Protein AF-A0A023B346-F1 (afdb_monomer)

InterPro domains:
  IPR016130 Protein-tyrosine phosphatase, active site [PS00383] (25-35)
  IPR026893 Tyrosine/serine-protein phosphatase IphP-type [PF13350] (1-129)
  IPR029021 Protein-tyrosine phosphatase-like [G3DSA:3.90.190.10] (1-129)
  IPR029021 Protein-tyrosine phosphatase-like [SSF52799] (12-128)

pLDDT: mean 86.03, std 15.05, range [54.94, 98.31]

Structure (mmCIF, N/CA/C/O backbone):
data_AF-A0A023B346-F1
#
_entry.id   AF-A0A023B346-F1
#
loop_
_atom_site.group_PDB
_atom_site.id
_atom_site.type_symbol
_atom_site.label_atom_id
_atom_site.label_alt_id
_atom_site.label_comp_id
_atom_site.label_asym_id
_atom_site.label_entity_id
_atom_site.label_seq_id
_atom_site.pdbx_PDB_ins_code
_atom_site.Cartn_x
_atom_site.Cartn_y
_atom_site.Cartn_z
_atom_site.occupancy
_atom_site.B_iso_or_equiv
_atom_site.auth_seq_id
_atom_site.auth_comp_id
_atom_site.auth_asym_id
_atom_site.auth_atom_id
_atom_site.pdbx_PDB_model_num
ATOM 1 N N . MET A 1 1 ? 0.738 -7.320 -11.603 1.00 82.69 1 MET A N 1
ATOM 2 C CA . MET A 1 1 ? 1.006 -7.609 -10.171 1.00 82.69 1 MET A CA 1
ATOM 3 C C . MET A 1 1 ? -0.234 -7.386 -9.326 1.00 82.69 1 MET A C 1
ATOM 5 O O . MET A 1 1 ? -0.697 -8.343 -8.728 1.00 82.69 1 MET A O 1
ATOM 9 N N . VAL A 1 2 ? -0.780 -6.168 -9.315 1.00 88.19 2 VAL A N 1
ATOM 10 C CA . VAL A 1 2 ? -2.030 -5.809 -8.623 1.00 88.19 2 VAL A CA 1
ATOM 11 C C . VAL A 1 2 ? -3.156 -6.819 -8.896 1.00 88.19 2 VAL A C 1
ATOM 13 O O . VAL A 1 2 ? -3.727 -7.357 -7.957 1.00 88.19 2 VAL A O 1
ATOM 16 N N . ASP A 1 3 ? -3.387 -7.189 -10.159 1.00 90.25 3 ASP A N 1
ATOM 17 C CA . ASP A 1 3 ? -4.484 -8.110 -10.511 1.00 90.25 3 ASP A CA 1
ATOM 18 C C . ASP A 1 3 ? -4.273 -9.546 -10.011 1.00 90.25 3 ASP A C 1
ATOM 20 O O . ASP A 1 3 ? -5.206 -10.194 -9.546 1.00 90.25 3 ASP A O 1
ATOM 24 N N . ASN A 1 4 ? -3.034 -10.038 -10.066 1.00 89.56 4 ASN A N 1
ATOM 25 C CA . ASN A 1 4 ? -2.722 -11.439 -9.764 1.00 89.56 4 ASN A CA 1
ATOM 26 C C . ASN A 1 4 ? -2.447 -11.685 -8.276 1.00 89.56 4 ASN A C 1
ATOM 28 O O . ASN A 1 4 ? -2.449 -12.829 -7.835 1.00 89.56 4 ASN A O 1
ATOM 32 N N . CYS A 1 5 ? -2.166 -10.631 -7.505 1.00 90.44 5 CYS A N 1
ATOM 33 C CA . CYS A 1 5 ? -1.763 -10.739 -6.103 1.00 90.44 5 CYS A CA 1
ATOM 34 C C . CYS A 1 5 ? -2.793 -10.156 -5.126 1.00 90.44 5 CYS A C 1
ATOM 36 O O . CYS A 1 5 ? -2.528 -10.149 -3.925 1.00 90.44 5 CYS A O 1
ATOM 38 N N . GLY A 1 6 ? -3.958 -9.691 -5.592 1.00 92.25 6 GLY A N 1
ATOM 39 C CA . GLY A 1 6 ? -4.982 -9.067 -4.744 1.00 92.25 6 GLY A CA 1
ATOM 40 C C . GLY A 1 6 ? -5.360 -9.898 -3.515 1.00 92.25 6 GLY A C 1
ATOM 41 O O . GLY A 1 6 ? -5.346 -9.395 -2.389 1.00 92.25 6 GLY A O 1
ATOM 42 N N . GLN A 1 7 ? -5.578 -11.204 -3.700 1.00 95.38 7 GLN A N 1
ATOM 43 C CA . GLN A 1 7 ? -5.875 -12.115 -2.593 1.00 95.38 7 GLN A CA 1
ATOM 44 C C . GLN A 1 7 ? -4.701 -12.238 -1.608 1.00 95.38 7 GLN A C 1
ATOM 46 O O . GLN A 1 7 ? -4.906 -12.245 -0.394 1.00 95.38 7 GLN A O 1
ATOM 51 N N . ASN A 1 8 ? -3.462 -12.293 -2.107 1.00 95.94 8 ASN A N 1
ATOM 52 C CA . ASN A 1 8 ? -2.269 -12.347 -1.261 1.00 95.94 8 ASN A CA 1
ATOM 53 C C . ASN A 1 8 ? -2.099 -11.066 -0.439 1.00 95.94 8 ASN A C 1
ATOM 55 O O . ASN A 1 8 ? -1.744 -11.150 0.734 1.00 95.94 8 ASN A O 1
ATOM 59 N N . PHE A 1 9 ? -2.389 -9.896 -1.015 1.00 96.69 9 PHE A N 1
ATOM 60 C CA . PHE A 1 9 ? -2.354 -8.633 -0.277 1.00 96.69 9 PHE A CA 1
ATOM 61 C C . PHE A 1 9 ? -3.410 -8.592 0.826 1.00 96.69 9 PHE A C 1
ATOM 63 O O . PHE A 1 9 ? -3.094 -8.201 1.945 1.00 96.69 9 PHE A O 1
ATOM 70 N N . SER A 1 10 ? -4.628 -9.067 0.558 1.00 97.38 10 SER A N 1
ATOM 71 C CA . SER A 1 10 ? -5.675 -9.189 1.581 1.00 97.38 10 SER A CA 1
ATOM 72 C C . SER A 1 10 ? -5.241 -10.073 2.754 1.00 97.38 10 SER A C 1
ATOM 74 O O . SER A 1 10 ? -5.411 -9.698 3.914 1.00 97.38 10 SER A O 1
ATOM 76 N N . ILE A 1 11 ? -4.619 -11.222 2.470 1.00 97.06 11 ILE A N 1
ATOM 77 C CA . ILE A 1 11 ? -4.079 -12.117 3.505 1.00 97.06 11 ILE A CA 1
ATOM 78 C C . ILE A 1 11 ? -2.967 -11.420 4.296 1.00 97.06 11 ILE A C 1
ATOM 80 O O . ILE A 1 11 ? -3.001 -11.425 5.526 1.00 97.06 11 ILE A O 1
ATOM 84 N N . ALA A 1 12 ? -2.013 -10.784 3.614 1.00 96.69 12 ALA A N 1
ATOM 85 C CA . ALA A 1 12 ? -0.918 -10.072 4.264 1.00 96.69 12 ALA A CA 1
ATOM 86 C C . ALA A 1 12 ? -1.431 -8.948 5.180 1.00 96.69 12 ALA A C 1
ATOM 88 O O . ALA A 1 12 ? -1.007 -8.854 6.329 1.00 96.69 12 ALA A O 1
ATOM 89 N N . LEU A 1 13 ? -2.399 -8.149 4.723 1.00 97.62 13 LEU A N 1
ATOM 90 C CA . LEU A 1 13 ? -3.016 -7.092 5.527 1.00 97.62 13 LEU A CA 1
ATOM 91 C C . LEU A 1 13 ? -3.762 -7.648 6.748 1.00 97.62 13 LEU A C 1
ATOM 93 O O . LEU A 1 13 ? -3.712 -7.041 7.815 1.00 97.62 13 LEU A O 1
ATOM 97 N N . LYS A 1 14 ? -4.415 -8.812 6.636 1.00 97.38 14 LYS A N 1
ATOM 98 C CA . LYS A 1 14 ? -5.043 -9.488 7.788 1.00 97.38 14 LYS A CA 1
ATOM 99 C C . LYS A 1 14 ? -4.005 -9.961 8.803 1.00 97.38 14 LYS A C 1
ATOM 101 O O . LYS A 1 14 ? -4.222 -9.803 10.000 1.00 97.38 14 LYS A O 1
ATOM 106 N N . ILE A 1 15 ? -2.865 -10.480 8.348 1.00 96.50 15 ILE A N 1
ATOM 107 C CA . ILE A 1 15 ? -1.745 -10.841 9.232 1.00 96.50 15 ILE A CA 1
ATOM 108 C C . ILE A 1 15 ? -1.210 -9.59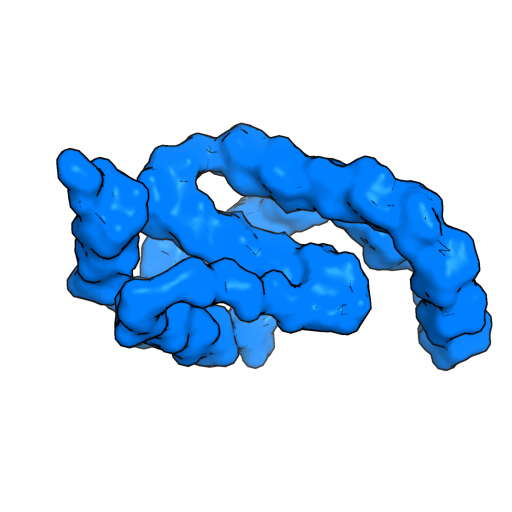4 9.948 1.00 96.50 15 ILE A C 1
ATOM 110 O O . ILE A 1 15 ? -1.052 -9.613 11.167 1.00 96.50 15 ILE A O 1
ATOM 114 N N . VAL A 1 16 ? -1.001 -8.493 9.214 1.00 95.75 16 VAL A N 1
ATOM 115 C CA . VAL A 1 16 ? -0.593 -7.200 9.791 1.00 95.75 16 VAL A CA 1
ATOM 116 C C . VAL A 1 16 ? -1.616 -6.709 10.811 1.00 95.75 16 VAL A C 1
ATOM 118 O O . VAL A 1 16 ? -1.234 -6.240 11.877 1.00 95.75 16 VAL A O 1
ATOM 121 N N . ALA A 1 17 ? -2.913 -6.838 10.532 1.00 94.56 17 ALA A N 1
ATOM 122 C CA . ALA A 1 17 ? -3.966 -6.448 11.460 1.00 94.56 17 ALA A CA 1
ATOM 123 C C . ALA A 1 17 ? -3.902 -7.269 12.758 1.00 94.56 17 ALA A C 1
ATOM 125 O O . ALA A 1 17 ? -3.863 -6.694 13.843 1.00 94.56 17 ALA A O 1
ATOM 126 N N . LEU A 1 18 ? -3.813 -8.595 12.656 1.00 95.69 18 LEU A N 1
ATOM 127 C CA . LEU A 1 18 ? -3.912 -9.509 13.798 1.00 95.69 18 LEU A CA 1
ATOM 128 C C . LEU A 1 18 ? -2.620 -9.661 14.618 1.00 95.69 18 LEU A C 1
ATOM 130 O O . LEU A 1 18 ? -2.659 -10.236 15.707 1.00 95.69 18 LEU A O 1
ATOM 134 N N . SER A 1 19 ? -1.478 -9.166 14.131 1.00 94.75 19 SER A N 1
ATOM 135 C CA . SER A 1 19 ? -0.215 -9.238 14.874 1.00 94.75 19 SER A CA 1
ATOM 136 C C . SER A 1 19 ? -0.284 -8.458 16.197 1.00 94.75 19 SER A C 1
ATOM 138 O O . SER A 1 19 ? -0.857 -7.375 16.262 1.00 94.75 19 SER A O 1
ATOM 140 N N . GLN A 1 20 ? 0.340 -8.964 17.259 1.00 89.25 20 GLN A N 1
ATOM 141 C CA . GLN A 1 20 ? 0.368 -8.272 18.561 1.00 89.25 20 GLN A CA 1
ATOM 142 C C . GLN A 1 20 ? 1.552 -7.299 18.710 1.00 89.25 20 GLN A C 1
ATOM 144 O O . GLN A 1 20 ? 1.603 -6.531 19.662 1.00 89.25 20 GLN A O 1
ATOM 149 N N . GLY A 1 21 ? 2.504 -7.313 17.772 1.00 89.00 21 GLY A N 1
ATOM 150 C CA . GLY A 1 21 ? 3.716 -6.495 17.822 1.00 89.00 21 GLY A CA 1
ATOM 151 C C . GLY A 1 21 ? 4.096 -5.889 16.468 1.00 89.00 21 GLY A C 1
ATOM 152 O O . GLY A 1 21 ? 3.334 -6.016 15.498 1.00 89.00 21 GLY A O 1
ATOM 153 N N . PRO A 1 22 ? 5.275 -5.240 16.396 1.00 89.75 22 PRO A N 1
ATOM 154 C CA . PRO A 1 22 ? 5.804 -4.669 15.162 1.00 89.75 22 PRO A CA 1
ATOM 155 C C . PRO A 1 22 ? 5.880 -5.714 14.046 1.00 89.75 22 PRO A C 1
ATOM 157 O O . PRO A 1 22 ? 6.181 -6.881 14.295 1.00 89.75 22 PRO A O 1
ATOM 160 N N . VAL A 1 23 ? 5.615 -5.289 12.809 1.00 93.69 23 VAL A N 1
ATOM 161 C CA . VAL A 1 23 ? 5.625 -6.172 11.637 1.00 93.69 23 VAL A CA 1
ATOM 162 C C . VAL A 1 23 ? 6.632 -5.660 10.624 1.00 93.69 23 VAL A C 1
ATOM 164 O O . VAL A 1 23 ? 6.572 -4.503 10.218 1.00 93.69 23 VAL A O 1
ATOM 167 N N . LEU A 1 24 ? 7.515 -6.553 10.186 1.00 92.31 24 LEU A N 1
ATOM 168 C CA . LEU A 1 24 ? 8.378 -6.355 9.030 1.00 92.31 24 LEU A CA 1
ATOM 169 C C . LEU A 1 24 ? 7.850 -7.219 7.883 1.00 92.31 24 LEU A C 1
ATOM 171 O O . LEU A 1 24 ? 7.637 -8.418 8.056 1.00 92.31 24 LEU A O 1
ATOM 175 N N . PHE A 1 25 ? 7.671 -6.628 6.705 1.00 92.25 25 PHE A N 1
ATOM 176 C CA . PHE A 1 25 ? 7.370 -7.358 5.478 1.00 92.25 25 PHE A CA 1
ATOM 177 C C . PHE A 1 25 ? 8.367 -6.970 4.393 1.00 92.25 25 PHE A C 1
ATOM 179 O O . PHE A 1 25 ? 8.719 -5.805 4.228 1.00 92.25 25 PHE A O 1
ATOM 186 N N . HIS A 1 26 ? 8.820 -7.958 3.629 1.00 88.56 26 HIS A N 1
ATOM 187 C CA . HIS A 1 26 ? 9.763 -7.748 2.542 1.00 88.56 26 HIS A CA 1
ATOM 188 C C . HIS A 1 26 ? 9.427 -8.661 1.360 1.00 88.56 26 HIS A C 1
ATOM 190 O O . HIS A 1 26 ? 8.647 -9.608 1.462 1.00 88.56 26 HIS A O 1
ATOM 196 N N . CYS A 1 27 ? 10.021 -8.357 0.214 1.00 83.69 27 CYS A N 1
ATOM 197 C CA . CYS A 1 27 ? 10.094 -9.267 -0.920 1.00 83.69 27 CYS A CA 1
ATOM 198 C C . CYS A 1 27 ? 11.574 -9.515 -1.231 1.00 83.69 27 CYS A C 1
ATOM 200 O O . CYS A 1 27 ? 12.400 -9.461 -0.324 1.00 83.69 27 CYS A O 1
ATOM 202 N N . THR A 1 28 ? 11.934 -9.798 -2.479 1.00 75.12 28 THR A N 1
ATOM 203 C CA . THR A 1 28 ? 13.343 -9.995 -2.847 1.00 75.12 28 THR A CA 1
ATOM 204 C C . THR A 1 28 ? 14.116 -8.678 -2.821 1.00 75.12 28 THR A C 1
ATOM 206 O O . THR A 1 28 ? 15.181 -8.608 -2.227 1.00 75.12 28 THR A O 1
ATOM 209 N N . LEU A 1 29 ? 13.552 -7.627 -3.426 1.00 69.38 29 LEU A N 1
ATOM 210 C CA . LEU A 1 29 ? 14.188 -6.305 -3.532 1.00 69.38 29 LEU A CA 1
ATOM 211 C C . LEU A 1 29 ? 13.526 -5.241 -2.658 1.00 69.38 29 LEU A C 1
ATOM 213 O O . LEU A 1 29 ? 13.866 -4.073 -2.752 1.00 69.38 29 LEU A O 1
ATOM 217 N N . GLY A 1 30 ? 12.501 -5.609 -1.888 1.00 70.62 30 GLY A N 1
ATOM 218 C CA . GLY A 1 30 ? 11.720 -4.637 -1.117 1.00 70.62 30 GLY A CA 1
ATOM 219 C C . GLY A 1 30 ? 10.922 -3.629 -1.960 1.00 70.62 30 GLY A C 1
ATOM 220 O O . GLY A 1 30 ? 10.325 -2.731 -1.387 1.00 70.62 30 GLY A O 1
ATOM 221 N N . LYS A 1 31 ? 10.857 -3.789 -3.292 1.00 75.12 31 LYS A N 1
ATOM 222 C CA . LYS A 1 31 ? 10.243 -2.817 -4.209 1.00 75.12 31 LYS A CA 1
ATOM 223 C C . LYS A 1 31 ? 8.811 -3.149 -4.610 1.00 75.12 31 LYS A C 1
ATOM 225 O O . LYS A 1 31 ? 7.888 -2.476 -4.186 1.00 75.12 31 LYS A O 1
ATOM 230 N N . ASP A 1 32 ? 8.595 -4.182 -5.423 1.00 84.44 32 ASP A N 1
ATOM 231 C CA . ASP A 1 32 ? 7.310 -4.310 -6.125 1.00 84.44 32 ASP A CA 1
ATOM 232 C C . ASP A 1 32 ? 6.170 -4.762 -5.198 1.00 84.44 32 ASP A C 1
ATOM 234 O O . ASP A 1 32 ? 5.244 -4.010 -4.907 1.00 84.44 32 ASP A O 1
ATOM 238 N N . ARG A 1 33 ? 6.241 -5.990 -4.667 1.00 90.19 33 ARG A N 1
ATOM 239 C CA . ARG A 1 33 ? 5.194 -6.519 -3.769 1.00 90.19 33 ARG A CA 1
ATOM 240 C C . ARG A 1 33 ? 5.179 -5.793 -2.426 1.00 90.19 33 ARG A C 1
ATOM 242 O O . ARG A 1 33 ? 4.110 -5.567 -1.869 1.00 90.19 33 ARG A O 1
ATOM 249 N N . THR A 1 34 ? 6.356 -5.429 -1.924 1.00 90.75 34 THR A N 1
ATOM 250 C CA . THR A 1 34 ? 6.501 -4.653 -0.688 1.00 90.75 34 THR A CA 1
ATOM 251 C C . THR A 1 34 ? 5.928 -3.254 -0.853 1.00 90.75 34 THR A C 1
ATOM 253 O O . THR A 1 34 ? 5.119 -2.849 -0.029 1.00 90.75 34 THR A O 1
ATOM 256 N N . GLY A 1 35 ? 6.259 -2.556 -1.939 1.00 92.06 35 GLY A N 1
ATOM 257 C CA . GLY A 1 35 ? 5.761 -1.213 -2.212 1.00 92.06 35 GLY A CA 1
ATOM 258 C C . GLY A 1 35 ? 4.256 -1.176 -2.439 1.00 92.06 35 GLY A C 1
ATOM 259 O O . GLY A 1 35 ? 3.591 -0.295 -1.910 1.00 92.06 35 GLY A O 1
ATOM 260 N N . VAL A 1 36 ? 3.679 -2.163 -3.138 1.00 95.25 36 VAL A N 1
ATOM 261 C CA . VAL A 1 36 ? 2.214 -2.264 -3.264 1.00 95.25 36 VAL A CA 1
ATOM 262 C C . VAL A 1 36 ? 1.563 -2.524 -1.902 1.00 95.25 36 VAL A C 1
ATOM 264 O O . VAL A 1 36 ? 0.573 -1.880 -1.573 1.00 95.25 36 VAL A O 1
ATOM 267 N N . LEU A 1 37 ? 2.109 -3.422 -1.077 1.00 96.25 37 LEU A N 1
ATOM 268 C CA . LEU A 1 37 ? 1.561 -3.659 0.262 1.00 96.25 37 LEU A CA 1
ATOM 269 C C . LEU A 1 37 ? 1.665 -2.409 1.156 1.00 96.25 37 LEU A C 1
ATOM 271 O O . LEU A 1 37 ? 0.701 -2.082 1.845 1.00 96.25 37 LEU A O 1
ATOM 275 N N . GLY A 1 38 ? 2.792 -1.693 1.098 1.00 96.25 38 GLY A N 1
ATOM 276 C CA . GLY A 1 38 ? 2.998 -0.418 1.787 1.00 96.25 38 GLY A CA 1
ATOM 277 C C . GLY A 1 38 ? 2.010 0.655 1.330 1.00 96.25 38 GLY A C 1
ATOM 278 O O . GLY A 1 38 ? 1.342 1.261 2.163 1.00 96.25 38 GLY A O 1
ATOM 279 N N . MET A 1 39 ? 1.817 0.807 0.016 1.00 97.31 39 MET A N 1
ATOM 280 C CA . MET A 1 39 ? 0.827 1.720 -0.562 1.00 97.31 39 MET A CA 1
ATOM 281 C C . MET A 1 39 ? -0.591 1.429 -0.069 1.00 97.31 39 MET A C 1
ATOM 283 O O . MET A 1 39 ? -1.291 2.352 0.346 1.00 97.31 39 MET A O 1
ATOM 287 N N . LEU A 1 40 ? -1.006 0.157 -0.045 1.00 98.12 40 LEU A N 1
ATOM 288 C CA . LEU A 1 40 ? -2.325 -0.223 0.469 1.00 98.12 40 LEU A CA 1
ATOM 289 C C . LEU A 1 40 ? -2.457 0.100 1.960 1.00 98.12 40 LEU A C 1
ATOM 291 O O . LEU A 1 40 ? -3.479 0.640 2.377 1.00 98.12 40 LEU A O 1
ATOM 295 N N . LEU A 1 41 ? -1.433 -0.206 2.761 1.00 97.62 41 LEU A N 1
ATOM 296 C CA . LEU A 1 41 ? -1.441 0.057 4.198 1.00 97.62 41 LEU A CA 1
ATOM 297 C C . LEU A 1 41 ? -1.534 1.561 4.492 1.00 97.62 41 LEU A C 1
ATOM 299 O O . LEU A 1 41 ? -2.399 1.976 5.257 1.00 97.62 41 LEU A O 1
ATOM 303 N N . LEU A 1 42 ? -0.702 2.379 3.846 1.00 97.75 42 LEU A N 1
ATOM 304 C CA . LEU A 1 42 ? -0.705 3.834 4.005 1.00 97.75 42 LEU A CA 1
ATOM 305 C C . LEU A 1 42 ? -2.03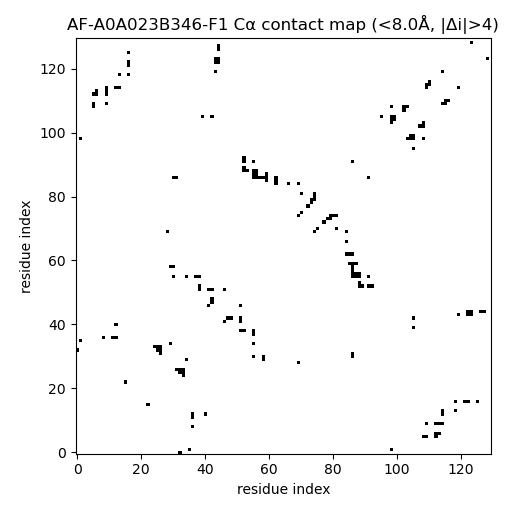0 4.461 3.549 1.00 97.75 42 LEU A C 1
ATOM 307 O O . LEU A 1 42 ? -2.576 5.306 4.258 1.00 97.75 42 LEU A O 1
ATOM 311 N N . HIS A 1 43 ? -2.597 4.001 2.427 1.00 98.31 43 HIS A N 1
ATOM 312 C CA . HIS A 1 43 ? -3.934 4.417 1.980 1.00 98.31 43 HIS A CA 1
ATOM 313 C C . HIS A 1 43 ? -5.003 4.090 3.029 1.00 98.31 43 HIS A C 1
ATOM 315 O O . HIS A 1 43 ? -5.822 4.940 3.379 1.00 98.31 43 HIS A O 1
ATOM 321 N N . ILE A 1 44 ? -4.978 2.877 3.595 1.00 98.12 44 ILE A N 1
ATOM 322 C CA . ILE A 1 44 ? -5.905 2.486 4.666 1.00 98.12 44 ILE A CA 1
ATOM 323 C C . ILE A 1 44 ? -5.745 3.411 5.874 1.00 98.12 44 ILE A C 1
ATOM 325 O O . ILE A 1 44 ? -6.751 3.842 6.431 1.00 98.12 44 ILE A O 1
ATOM 329 N N . LEU A 1 45 ? -4.518 3.765 6.251 1.00 97.06 4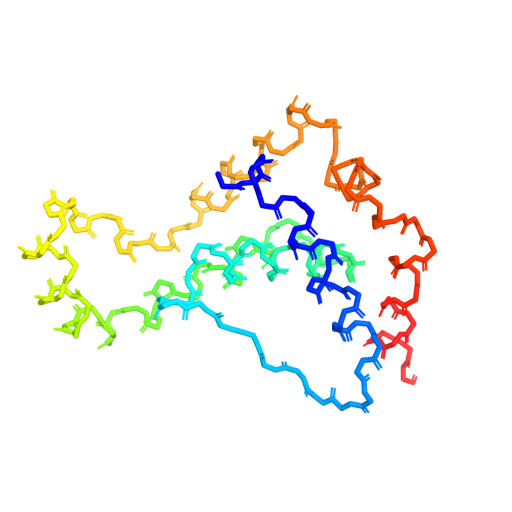5 LEU A N 1
ATOM 330 C CA . LEU A 1 45 ? -4.232 4.677 7.362 1.00 97.06 45 LEU A CA 1
ATOM 331 C C . LEU A 1 45 ? -4.535 6.155 7.050 1.00 97.06 45 LEU A C 1
ATOM 333 O O . LEU A 1 45 ? -4.397 6.997 7.930 1.00 97.06 45 LEU A O 1
ATOM 337 N N . GLY A 1 46 ? -5.012 6.473 5.844 1.00 97.06 46 GLY A N 1
ATOM 338 C CA . GLY A 1 46 ? -5.442 7.821 5.473 1.00 97.06 46 GLY A CA 1
ATOM 339 C C . GLY A 1 46 ? -4.308 8.741 5.027 1.00 97.06 46 GLY A C 1
ATOM 340 O O . GLY A 1 46 ? -4.495 9.956 4.995 1.00 97.06 46 GLY A O 1
ATOM 341 N N . ALA A 1 47 ? -3.143 8.189 4.677 1.00 97.81 47 ALA A N 1
ATOM 342 C CA . ALA A 1 47 ? -2.079 8.967 4.058 1.00 97.81 47 ALA A CA 1
ATOM 343 C C . ALA A 1 47 ? -2.544 9.541 2.711 1.00 97.81 47 ALA A C 1
ATOM 345 O O . ALA A 1 47 ? -3.307 8.909 1.974 1.00 97.81 47 ALA A O 1
ATOM 346 N N . SER A 1 48 ? -2.057 10.736 2.370 1.00 97.88 48 SER A N 1
ATOM 347 C CA . SER A 1 48 ? -2.304 11.309 1.049 1.00 97.88 48 SER A CA 1
ATOM 348 C C . SER A 1 48 ? -1.592 10.500 -0.032 1.00 97.88 48 SER A C 1
ATOM 350 O O . SER A 1 48 ? -0.550 9.884 0.198 1.00 97.88 48 SER A O 1
ATOM 352 N N . GLU A 1 49 ? -2.121 10.547 -1.250 1.00 97.12 49 GLU A N 1
ATOM 353 C CA . GLU A 1 49 ? -1.493 9.893 -2.397 1.00 97.12 49 GLU A CA 1
ATOM 354 C C . GLU A 1 49 ? -0.062 10.393 -2.634 1.00 97.12 49 GLU A C 1
ATOM 356 O O . GLU A 1 49 ? 0.832 9.606 -2.933 1.00 97.12 49 GLU A O 1
ATOM 361 N N . GLN A 1 50 ? 0.183 11.688 -2.423 1.00 97.00 50 GLN A N 1
ATOM 362 C CA . GLN A 1 50 ? 1.518 12.270 -2.525 1.00 97.00 50 GLN A CA 1
ATOM 363 C C . GLN A 1 50 ? 2.470 11.682 -1.480 1.00 97.00 50 GLN A C 1
ATOM 365 O O . GLN A 1 50 ? 3.612 11.379 -1.814 1.00 97.00 50 GLN A O 1
ATOM 370 N N . ALA A 1 51 ? 2.005 11.476 -0.243 1.00 97.38 51 ALA A N 1
ATOM 371 C CA . ALA A 1 51 ? 2.811 10.852 0.804 1.00 97.38 51 ALA A CA 1
ATOM 372 C C . ALA A 1 51 ? 3.136 9.389 0.469 1.00 97.38 51 ALA A C 1
ATOM 374 O O . ALA A 1 51 ? 4.267 8.959 0.659 1.00 97.38 51 ALA A O 1
ATOM 375 N N . ILE A 1 52 ? 2.179 8.649 -0.093 1.00 97.44 52 ILE A N 1
ATOM 376 C CA . ILE A 1 52 ? 2.371 7.263 -0.543 1.00 97.44 52 ILE A CA 1
ATOM 377 C C . ILE A 1 52 ? 3.408 7.175 -1.668 1.00 97.44 52 ILE A C 1
ATOM 379 O O . ILE A 1 52 ? 4.299 6.327 -1.640 1.00 97.44 52 ILE A O 1
ATOM 383 N N . ILE A 1 53 ? 3.292 8.043 -2.676 1.00 95.44 53 ILE A N 1
ATOM 384 C CA . ILE A 1 53 ? 4.232 8.091 -3.802 1.00 95.44 53 ILE A CA 1
ATOM 385 C C . ILE A 1 53 ? 5.633 8.454 -3.304 1.00 95.44 53 ILE A C 1
ATOM 387 O O . ILE A 1 53 ? 6.617 7.850 -3.737 1.00 95.44 53 ILE A O 1
ATOM 391 N N . PHE A 1 54 ? 5.718 9.420 -2.388 1.00 93.06 54 PHE A N 1
ATOM 392 C CA . P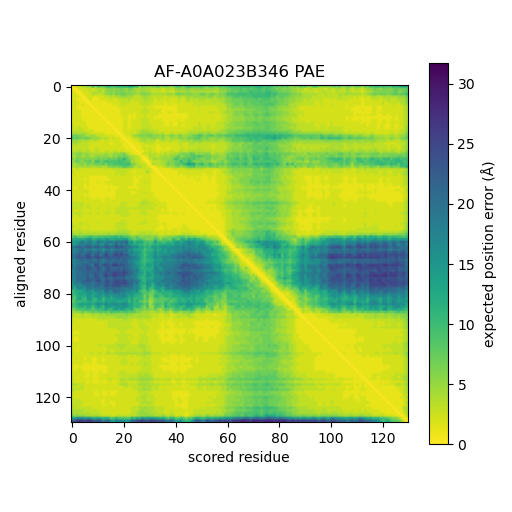HE A 1 54 ? 6.975 9.831 -1.784 1.00 93.06 54 PHE A CA 1
ATOM 393 C C . PHE A 1 54 ? 7.621 8.692 -0.984 1.00 93.06 54 PHE A C 1
ATOM 395 O O . PHE A 1 54 ? 8.780 8.376 -1.241 1.00 93.06 54 PHE A O 1
ATOM 402 N N . ASP A 1 55 ? 6.870 8.023 -0.105 1.00 92.62 55 ASP A N 1
ATOM 403 C CA . ASP A 1 55 ? 7.338 6.866 0.671 1.00 92.62 55 ASP A CA 1
ATOM 404 C C . ASP A 1 55 ? 7.901 5.763 -0.236 1.00 92.62 55 ASP A C 1
ATOM 406 O O . ASP A 1 55 ? 9.041 5.329 -0.067 1.00 92.62 55 ASP A O 1
ATOM 410 N N . TYR A 1 56 ? 7.164 5.395 -1.291 1.00 91.31 56 TYR A N 1
ATOM 411 C CA . TYR A 1 56 ? 7.650 4.425 -2.270 1.00 91.31 56 TYR A CA 1
ATOM 412 C C . TYR A 1 56 ? 8.963 4.870 -2.924 1.00 91.31 56 TYR A C 1
ATOM 414 O O . TYR A 1 56 ? 9.886 4.065 -3.056 1.00 91.31 56 TYR A O 1
ATOM 422 N N . SER A 1 57 ? 9.076 6.150 -3.294 1.00 88.50 57 SER A N 1
ATOM 423 C CA . SER A 1 57 ? 10.274 6.682 -3.949 1.00 88.50 57 SER A CA 1
ATOM 424 C C . SER A 1 57 ? 11.524 6.662 -3.066 1.00 88.50 57 SER A C 1
ATOM 426 O O . SER A 1 57 ? 12.627 6.581 -3.594 1.00 88.50 57 SER A O 1
ATOM 428 N N . LEU A 1 58 ? 11.391 6.632 -1.735 1.00 84.88 58 LEU A N 1
ATOM 429 C CA . LEU A 1 58 ? 12.540 6.455 -0.835 1.00 84.88 58 LEU A CA 1
ATOM 430 C C . LEU A 1 58 ? 13.193 5.072 -0.990 1.00 84.88 58 LEU A C 1
ATOM 432 O O . LEU A 1 58 ? 14.385 4.913 -0.714 1.00 84.88 58 LEU A O 1
ATOM 436 N N . THR A 1 59 ? 12.446 4.087 -1.501 1.00 77.62 59 THR A N 1
ATOM 437 C CA . THR A 1 59 ? 12.986 2.767 -1.858 1.00 77.62 59 THR A CA 1
ATOM 438 C C . THR A 1 59 ? 14.017 2.876 -2.989 1.00 77.62 59 THR A C 1
ATOM 440 O O . THR A 1 59 ? 14.962 2.093 -3.010 1.00 77.62 59 THR A O 1
ATOM 443 N N . GLU A 1 60 ? 13.907 3.875 -3.880 1.00 69.31 60 GLU A N 1
ATOM 444 C CA . GLU A 1 60 ? 14.913 4.167 -4.920 1.00 69.31 60 GLU A CA 1
ATOM 445 C C . GLU A 1 60 ? 16.250 4.567 -4.290 1.00 69.31 60 GLU A C 1
ATOM 447 O O . GLU A 1 60 ? 17.297 4.035 -4.652 1.00 69.31 60 GLU A O 1
ATOM 452 N N . CYS A 1 61 ? 16.211 5.459 -3.2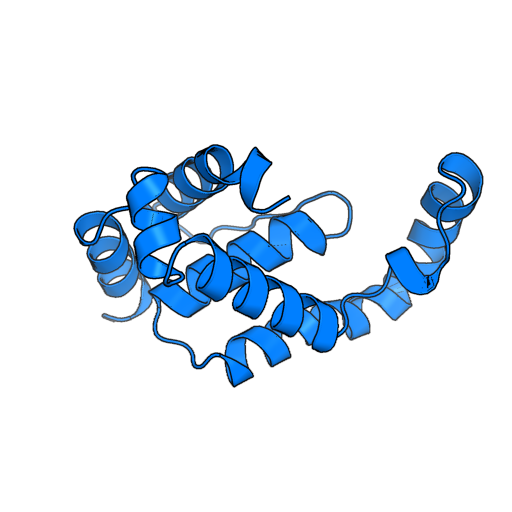95 1.00 56.03 61 CYS A N 1
ATOM 453 C CA . CYS A 1 61 ? 17.406 5.951 -2.610 1.00 56.03 61 CYS A CA 1
ATOM 454 C C . CYS A 1 61 ? 18.112 4.844 -1.814 1.00 56.03 61 CYS A C 1
ATOM 456 O O . CYS A 1 61 ? 19.338 4.771 -1.803 1.00 56.03 61 CYS A O 1
ATOM 458 N N . ALA A 1 62 ? 17.354 3.938 -1.188 1.00 57.38 62 ALA A N 1
ATOM 459 C CA . ALA A 1 62 ? 17.920 2.746 -0.554 1.00 57.38 62 ALA A CA 1
ATOM 460 C C . ALA A 1 62 ? 18.465 1.744 -1.591 1.00 57.38 62 ALA A C 1
ATOM 462 O O . ALA A 1 62 ? 19.411 1.000 -1.311 1.00 57.38 62 ALA A O 1
ATOM 463 N N . SER A 1 63 ? 17.891 1.743 -2.800 1.00 57.31 63 SER A N 1
ATOM 464 C CA . SER A 1 63 ? 18.298 0.871 -3.893 1.00 57.31 63 SER A CA 1
ATOM 465 C C . SER A 1 63 ? 19.660 1.241 -4.469 1.00 57.31 63 SER A C 1
ATOM 467 O O . SER A 1 63 ? 20.338 0.317 -4.880 1.00 57.31 63 SER A O 1
ATOM 469 N N . GLU A 1 64 ? 20.140 2.492 -4.458 1.00 57.50 64 GLU A N 1
ATOM 470 C CA . GLU A 1 64 ? 21.494 2.820 -4.966 1.00 57.50 64 GLU A CA 1
ATOM 471 C C . GLU A 1 64 ? 22.605 2.013 -4.262 1.00 57.50 64 GLU A C 1
ATOM 473 O O . GLU A 1 64 ? 23.523 1.507 -4.911 1.00 57.50 64 GLU A O 1
ATOM 478 N N . MET A 1 65 ? 22.481 1.798 -2.947 1.00 54.94 65 MET A N 1
ATOM 479 C CA . MET A 1 65 ? 23.411 0.970 -2.168 1.00 54.94 65 MET A CA 1
ATOM 480 C C . MET A 1 65 ? 23.252 -0.534 -2.472 1.00 54.94 65 MET A C 1
ATOM 482 O O . MET A 1 65 ? 24.240 -1.269 -2.527 1.00 54.94 65 MET A O 1
ATOM 486 N N . TYR A 1 66 ? 22.020 -0.992 -2.723 1.00 55.19 66 TYR A N 1
ATOM 487 C CA . TYR A 1 66 ? 21.701 -2.372 -3.124 1.00 55.19 66 TYR A CA 1
ATOM 488 C C . TYR A 1 66 ? 21.950 -2.655 -4.609 1.00 55.19 66 TYR A C 1
ATOM 490 O O . TYR A 1 66 ? 22.070 -3.818 -5.001 1.00 55.19 66 TYR A O 1
ATOM 498 N N . HIS A 1 67 ? 22.068 -1.617 -5.435 1.00 58.06 67 HIS A N 1
ATOM 499 C CA . HIS A 1 67 ? 22.160 -1.690 -6.889 1.00 58.06 67 HIS A CA 1
ATOM 500 C C . HIS A 1 67 ? 23.383 -2.497 -7.298 1.00 58.06 67 HIS A C 1
ATOM 502 O O . HIS A 1 67 ? 23.295 -3.353 -8.167 1.00 58.06 67 HIS A O 1
ATOM 508 N N . ASN A 1 68 ? 24.496 -2.340 -6.581 1.00 58.28 68 ASN A N 1
ATOM 509 C CA . ASN A 1 68 ? 25.715 -3.111 -6.819 1.00 58.28 68 ASN A CA 1
ATOM 510 C C . ASN A 1 68 ? 25.554 -4.619 -6.535 1.00 58.28 68 ASN A C 1
ATOM 512 O O . ASN A 1 68 ? 26.214 -5.433 -7.180 1.00 58.28 68 ASN A O 1
ATOM 516 N N . TYR A 1 69 ? 24.664 -5.010 -5.616 1.00 57.53 69 TYR A N 1
ATOM 517 C CA . TYR A 1 69 ? 24.402 -6.415 -5.273 1.00 57.53 69 TYR A CA 1
ATOM 518 C C . TYR A 1 69 ? 23.311 -7.031 -6.168 1.00 57.53 69 TYR A C 1
ATOM 520 O O . TYR A 1 69 ? 23.451 -8.153 -6.653 1.00 57.53 69 TYR A O 1
ATOM 528 N N . ALA A 1 70 ? 22.244 -6.275 -6.446 1.00 55.34 70 ALA A N 1
ATOM 529 C CA . ALA A 1 70 ? 21.123 -6.682 -7.289 1.00 55.34 70 ALA A CA 1
ATOM 530 C C . ALA A 1 70 ? 21.487 -6.734 -8.783 1.00 55.34 70 ALA A C 1
ATOM 532 O O . ALA A 1 70 ? 21.047 -7.646 -9.482 1.00 55.34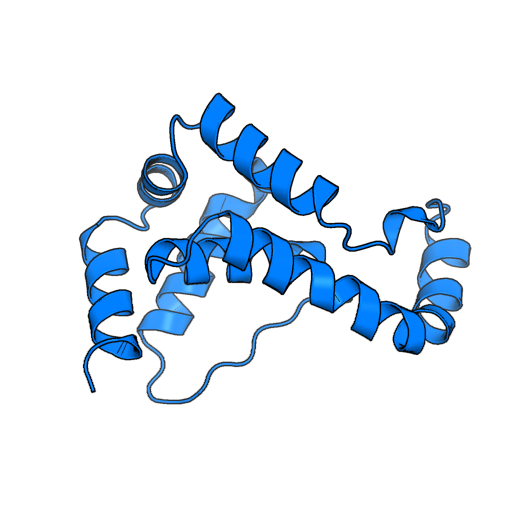 70 ALA A O 1
ATOM 533 N N . LYS A 1 71 ? 22.335 -5.818 -9.275 1.00 57.09 71 LYS A N 1
ATOM 534 C CA . LYS A 1 71 ? 22.774 -5.756 -10.681 1.00 57.09 71 LYS A CA 1
ATOM 535 C C . LYS A 1 71 ? 23.445 -7.053 -11.130 1.00 57.09 71 LYS A C 1
ATOM 537 O O . LYS A 1 71 ? 23.112 -7.561 -12.193 1.00 57.09 71 LYS A O 1
ATOM 542 N N . LYS A 1 72 ? 24.284 -7.648 -10.275 1.00 56.31 72 LYS A N 1
ATOM 543 C CA . LYS A 1 72 ? 25.006 -8.895 -10.574 1.00 56.31 72 LYS A CA 1
ATOM 544 C C . LYS A 1 72 ? 24.099 -10.128 -10.676 1.00 56.31 72 LYS A C 1
ATOM 546 O O . LYS A 1 72 ? 24.411 -11.057 -11.406 1.00 56.31 72 LYS A O 1
ATOM 551 N N . PHE A 1 73 ? 22.982 -10.158 -9.949 1.00 55.97 73 PHE A N 1
ATOM 552 C CA . PHE A 1 73 ? 22.062 -11.303 -9.967 1.00 55.97 73 PHE A CA 1
ATOM 553 C C . PHE A 1 73 ? 20.870 -11.111 -10.899 1.00 55.97 73 PHE A C 1
ATOM 555 O O . PHE A 1 73 ? 20.355 -12.091 -11.415 1.00 55.97 73 PHE A O 1
ATOM 562 N N . ILE A 1 74 ? 20.401 -9.883 -11.109 1.00 57.12 74 ILE A N 1
ATOM 563 C CA . ILE A 1 74 ? 19.167 -9.624 -11.857 1.00 57.12 74 ILE A CA 1
ATOM 564 C C . ILE A 1 74 ? 19.479 -9.302 -13.310 1.00 57.12 74 ILE A C 1
ATOM 566 O O . ILE A 1 74 ? 18.862 -9.892 -14.190 1.00 57.12 74 ILE A O 1
ATOM 570 N N . VAL A 1 75 ? 20.454 -8.439 -13.596 1.00 56.47 75 VAL A N 1
ATOM 571 C CA . VAL A 1 75 ? 20.765 -8.076 -14.988 1.00 56.47 75 VAL A CA 1
ATOM 572 C C . VAL A 1 75 ? 21.379 -9.272 -15.722 1.00 56.47 75 VAL A C 1
ATOM 574 O O . VAL A 1 75 ? 20.900 -9.631 -16.796 1.00 56.47 75 VAL A O 1
ATOM 577 N N . ASP A 1 76 ? 22.330 -9.966 -15.091 1.00 56.84 76 ASP A N 1
ATOM 578 C CA . ASP A 1 76 ? 23.049 -11.076 -15.732 1.00 56.84 76 ASP A CA 1
ATOM 579 C C . ASP A 1 76 ? 22.223 -12.375 -15.834 1.00 56.84 76 ASP A C 1
ATOM 581 O O . ASP A 1 76 ? 22.405 -13.132 -16.785 1.00 56.84 76 ASP A O 1
ATOM 585 N N . MET A 1 77 ? 21.287 -12.644 -14.907 1.00 56.88 77 MET A N 1
ATOM 586 C CA . MET A 1 77 ? 20.491 -13.891 -14.926 1.00 56.88 77 MET A CA 1
ATOM 587 C C . MET A 1 77 ? 19.101 -13.749 -15.555 1.00 56.88 77 MET A C 1
ATOM 589 O O . MET A 1 77 ? 18.529 -14.759 -15.962 1.00 56.88 77 MET A O 1
ATOM 593 N N . SER A 1 78 ? 18.517 -12.543 -15.599 1.00 60.06 78 SER A N 1
ATOM 594 C CA . SER A 1 78 ? 17.134 -12.348 -16.079 1.00 60.06 78 SER A CA 1
ATOM 595 C C . SER A 1 78 ? 17.016 -11.573 -17.393 1.00 60.06 78 SER A C 1
ATOM 597 O O . SER A 1 78 ? 15.936 -11.557 -17.980 1.00 60.06 78 SER A O 1
ATOM 599 N N . GLY A 1 79 ? 18.098 -10.943 -17.871 1.00 64.25 79 GLY A N 1
ATOM 600 C CA . GLY A 1 79 ? 18.103 -10.177 -19.125 1.00 64.25 79 GLY A CA 1
ATOM 601 C C . GLY A 1 79 ? 17.247 -8.904 -19.094 1.00 64.25 79 GLY A C 1
ATOM 602 O O . GLY A 1 79 ? 16.965 -8.322 -20.141 1.00 64.25 79 GLY A O 1
ATOM 603 N N . LEU A 1 80 ? 16.803 -8.474 -17.910 1.00 66.44 80 LEU A N 1
ATOM 604 C CA . LEU A 1 80 ? 15.982 -7.280 -17.737 1.00 66.44 80 LEU A CA 1
ATOM 605 C C . LEU A 1 80 ? 16.842 -6.004 -17.729 1.00 66.44 80 LEU A C 1
ATOM 607 O O . LEU A 1 80 ? 17.969 -6.017 -17.227 1.00 66.44 80 LEU A O 1
ATOM 611 N N . PRO A 1 81 ? 16.313 -4.878 -18.245 1.00 63.62 81 PRO A N 1
ATOM 612 C CA . PRO A 1 81 ? 17.031 -3.610 -18.253 1.00 63.62 81 PRO A CA 1
ATOM 613 C C . PRO A 1 81 ? 17.238 -3.078 -16.830 1.00 63.62 81 PRO A C 1
ATOM 615 O O . PRO A 1 81 ? 16.397 -3.258 -15.954 1.00 63.62 81 PRO A O 1
ATOM 618 N N . GLU A 1 82 ? 18.327 -2.341 -16.612 1.00 63.78 82 GLU A N 1
ATOM 619 C CA . GLU A 1 82 ? 18.694 -1.755 -15.311 1.00 63.78 82 GLU A CA 1
ATOM 620 C C . GLU A 1 82 ? 17.616 -0.820 -14.733 1.00 63.78 82 GLU A C 1
ATOM 622 O O . GLU A 1 82 ? 17.487 -0.678 -13.516 1.00 63.78 82 GLU A O 1
ATOM 627 N N . SER A 1 83 ? 16.783 -0.230 -15.596 1.00 65.81 83 SER A N 1
ATOM 628 C CA . SER A 1 83 ? 15.607 0.550 -15.196 1.00 65.81 83 SER A CA 1
ATOM 629 C C . SER A 1 83 ? 14.587 -0.263 -14.391 1.00 65.81 83 SER A C 1
ATOM 631 O O . SER A 1 83 ? 13.832 0.318 -13.617 1.00 65.81 83 SER A O 1
ATOM 633 N N . PHE A 1 84 ? 14.581 -1.593 -14.514 1.00 64.62 84 PHE A N 1
ATOM 634 C CA . PHE A 1 84 ? 13.703 -2.479 -13.751 1.00 64.62 84 PHE A CA 1
ATOM 635 C C . PHE A 1 84 ? 13.997 -2.448 -12.245 1.00 64.62 84 PHE A C 1
ATOM 637 O O . PHE A 1 84 ? 13.089 -2.629 -11.429 1.00 64.62 84 PHE A O 1
ATOM 644 N N . CYS A 1 85 ? 15.246 -2.162 -11.866 1.00 63.44 85 CYS A N 1
ATOM 645 C CA . CYS A 1 85 ? 15.638 -2.011 -10.468 1.00 63.44 85 CYS A CA 1
ATOM 646 C C . CYS A 1 85 ? 15.078 -0.731 -9.833 1.00 63.44 85 CYS A C 1
ATOM 648 O O . CYS A 1 85 ? 15.108 -0.616 -8.613 1.00 63.44 85 CYS A O 1
ATOM 650 N N . ARG A 1 86 ? 14.530 0.202 -10.626 1.00 69.56 86 ARG A N 1
ATOM 651 C CA . ARG A 1 86 ? 14.108 1.506 -10.118 1.00 69.56 86 ARG A CA 1
ATOM 652 C C . ARG A 1 86 ? 12.701 1.499 -9.506 1.00 69.56 86 ARG A C 1
ATOM 654 O O . ARG A 1 86 ? 11.743 0.973 -10.082 1.00 69.56 86 ARG A O 1
ATOM 661 N N . ALA A 1 87 ? 12.574 2.108 -8.334 1.00 76.69 87 ALA A N 1
ATOM 662 C CA . ALA A 1 87 ? 11.372 2.422 -7.572 1.00 76.69 87 ALA A CA 1
ATOM 663 C C . ALA A 1 87 ? 11.007 3.910 -7.726 1.00 76.69 87 ALA A C 1
ATOM 665 O O . ALA A 1 87 ? 10.927 4.658 -6.757 1.00 76.69 87 ALA A O 1
ATOM 666 N N . THR A 1 88 ? 10.784 4.369 -8.959 1.00 84.00 88 THR A N 1
ATOM 667 C CA . THR A 1 88 ? 10.486 5.790 -9.200 1.00 84.00 88 THR A CA 1
ATOM 668 C C . THR A 1 88 ? 9.079 6.177 -8.737 1.00 84.00 88 THR A C 1
ATOM 670 O O . THR A 1 88 ? 8.149 5.365 -8.756 1.00 84.00 88 THR A O 1
ATOM 673 N N . ALA A 1 89 ? 8.895 7.455 -8.393 1.00 89.25 89 ALA A N 1
ATOM 674 C CA . ALA A 1 89 ? 7.587 8.027 -8.065 1.00 89.25 89 ALA A CA 1
ATOM 675 C C . ALA A 1 89 ? 6.531 7.752 -9.158 1.00 89.25 89 ALA A C 1
ATOM 677 O O . ALA A 1 89 ? 5.381 7.429 -8.856 1.00 89.25 89 A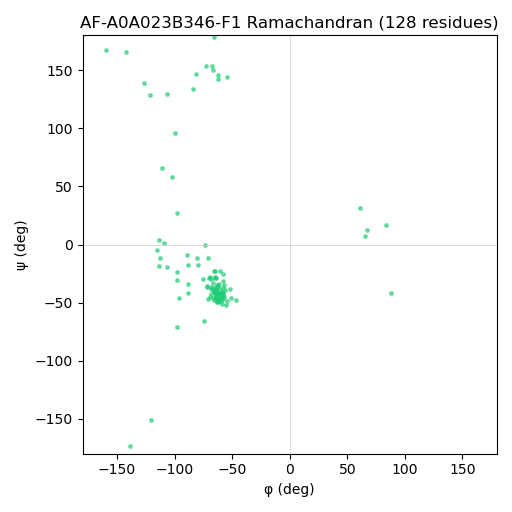LA A O 1
ATOM 678 N N . ASP A 1 90 ? 6.935 7.805 -10.431 1.00 90.50 90 ASP A N 1
ATOM 679 C CA . ASP A 1 90 ? 6.054 7.522 -11.566 1.00 90.50 90 ASP A CA 1
ATOM 680 C C . ASP A 1 90 ? 5.512 6.093 -11.569 1.00 90.50 90 ASP A C 1
ATOM 682 O O . ASP A 1 90 ? 4.353 5.888 -11.922 1.00 90.50 90 ASP A O 1
ATOM 686 N N . VAL A 1 91 ? 6.301 5.102 -11.140 1.00 90.38 91 VAL A N 1
ATOM 687 C CA . VAL A 1 91 ? 5.831 3.711 -11.062 1.00 90.38 91 VAL A CA 1
ATOM 688 C C . VAL A 1 91 ? 4.684 3.591 -10.062 1.00 90.38 91 VAL A C 1
ATOM 690 O O . VAL A 1 91 ? 3.668 2.963 -10.370 1.00 90.38 91 VAL A O 1
ATOM 693 N N . MET A 1 92 ? 4.806 4.213 -8.886 1.00 94.50 92 MET A N 1
ATOM 694 C CA . MET A 1 92 ? 3.730 4.175 -7.895 1.00 94.50 92 MET A CA 1
ATOM 695 C C . MET A 1 92 ? 2.509 4.967 -8.359 1.00 94.50 92 MET A C 1
ATOM 697 O O . MET A 1 92 ? 1.391 4.465 -8.263 1.00 94.50 92 MET A O 1
ATOM 701 N N . ARG A 1 93 ? 2.712 6.149 -8.950 1.00 95.69 93 ARG A N 1
ATOM 702 C CA . ARG A 1 93 ? 1.630 6.951 -9.536 1.00 95.69 93 ARG A CA 1
ATOM 703 C C . ARG A 1 93 ? 0.834 6.155 -10.572 1.00 95.69 93 ARG A C 1
ATOM 705 O O . ARG A 1 93 ? -0.375 6.006 -10.435 1.00 95.69 93 ARG A O 1
ATOM 712 N N . LEU A 1 94 ? 1.518 5.549 -11.544 1.00 95.25 94 LEU A N 1
ATOM 713 C CA . LEU A 1 94 ? 0.888 4.705 -12.563 1.00 95.25 94 LEU A CA 1
ATOM 714 C C . LEU A 1 94 ? 0.189 3.482 -11.959 1.00 95.25 94 LEU A C 1
ATOM 716 O O . LEU A 1 94 ? -0.845 3.053 -12.467 1.00 95.25 94 LEU A O 1
ATOM 720 N N . THR A 1 95 ? 0.729 2.923 -10.873 1.00 95.44 95 THR A N 1
ATOM 721 C CA . THR A 1 95 ? 0.106 1.803 -10.154 1.00 95.44 95 THR A CA 1
ATOM 722 C C . THR A 1 95 ? -1.208 2.227 -9.498 1.00 95.44 95 THR A C 1
ATOM 724 O O . THR A 1 95 ? -2.214 1.533 -9.648 1.00 95.44 95 THR A O 1
ATOM 727 N N . ILE A 1 96 ? -1.227 3.371 -8.812 1.00 97.31 96 ILE A N 1
ATOM 728 C CA . ILE A 1 96 ? -2.433 3.924 -8.183 1.00 97.31 96 ILE A CA 1
ATOM 729 C C . ILE A 1 96 ? -3.478 4.278 -9.248 1.00 97.31 96 ILE A C 1
ATOM 731 O O . ILE A 1 96 ? -4.638 3.876 -9.122 1.00 97.31 96 ILE A O 1
ATOM 735 N N . ASP A 1 97 ? -3.068 4.947 -10.327 1.00 97.75 97 ASP A N 1
ATOM 736 C CA . ASP A 1 97 ? -3.938 5.285 -11.457 1.00 97.75 97 ASP A CA 1
ATOM 737 C C . ASP A 1 97 ? -4.544 4.030 -12.093 1.00 97.75 97 ASP A C 1
ATOM 739 O O . ASP A 1 97 ? -5.743 3.977 -12.376 1.00 97.75 97 ASP A O 1
ATOM 743 N N . TYR A 1 98 ? -3.735 2.982 -12.274 1.00 97.38 98 TYR A N 1
ATOM 744 C CA . TYR A 1 98 ? -4.198 1.698 -12.788 1.00 97.38 98 TYR A CA 1
ATOM 745 C C . TYR A 1 98 ? -5.257 1.065 -11.880 1.00 97.38 98 TYR A C 1
ATOM 747 O O . TYR A 1 98 ? -6.297 0.625 -12.379 1.00 97.38 98 TYR A O 1
ATOM 755 N N . VAL A 1 99 ? -5.024 1.040 -10.561 1.00 97.81 99 VAL A N 1
ATOM 756 C CA . VAL A 1 99 ? -5.989 0.519 -9.579 1.00 97.81 99 VAL A CA 1
ATOM 757 C C . VAL A 1 99 ? -7.297 1.302 -9.664 1.00 97.81 99 VAL A C 1
ATOM 759 O O . VAL A 1 99 ? -8.360 0.706 -9.823 1.00 97.81 99 VAL A O 1
ATOM 762 N N . LYS A 1 100 ? -7.236 2.636 -9.620 1.00 97.88 100 LYS A N 1
ATOM 763 C CA . LYS A 1 100 ? -8.428 3.490 -9.675 1.00 97.88 100 LYS A CA 1
ATOM 764 C C . LYS A 1 100 ? -9.200 3.320 -10.979 1.00 97.88 100 LYS A C 1
ATOM 766 O O . LYS A 1 100 ? -10.412 3.153 -10.946 1.00 97.88 100 LYS A O 1
ATOM 771 N N . ARG A 1 101 ? -8.518 3.292 -12.125 1.00 98.00 101 ARG A N 1
ATOM 772 C CA . ARG A 1 101 ? -9.165 3.110 -13.432 1.00 98.00 101 ARG A CA 1
ATOM 773 C C . ARG A 1 101 ? -9.839 1.744 -13.567 1.00 98.00 101 ARG A C 1
ATOM 775 O O . ARG A 1 101 ? -10.898 1.649 -14.174 1.00 98.00 101 ARG A O 1
ATOM 782 N N . THR A 1 102 ? -9.219 0.695 -13.034 1.00 97.69 102 THR A N 1
ATOM 783 C CA . THR A 1 102 ? -9.663 -0.694 -13.245 1.00 97.69 102 THR A CA 1
ATOM 784 C C . THR A 1 102 ? -10.700 -1.144 -12.214 1.00 97.69 102 THR A C 1
ATOM 786 O O . THR A 1 102 ? -11.593 -1.923 -12.537 1.00 97.69 102 THR A O 1
ATOM 789 N N . TYR A 1 103 ? -10.598 -0.655 -10.976 1.00 97.38 103 TYR A N 1
ATOM 790 C CA . TYR A 1 103 ? -11.435 -1.080 -9.847 1.00 97.38 103 TYR A CA 1
ATOM 791 C C . TYR A 1 103 ? -12.342 0.038 -9.312 1.00 97.38 103 TYR A C 1
ATOM 793 O O . TYR A 1 103 ? -13.147 -0.207 -8.420 1.00 97.38 103 TYR A O 1
ATOM 801 N N . GLY A 1 104 ? -12.227 1.263 -9.829 1.00 97.88 104 GLY A N 1
ATOM 802 C CA . GLY A 1 104 ? -12.967 2.452 -9.393 1.00 97.88 104 GLY A CA 1
ATOM 803 C C . GLY A 1 104 ? -12.274 3.212 -8.258 1.00 97.88 104 GLY A C 1
ATOM 804 O O . GLY A 1 104 ? -12.189 4.437 -8.286 1.00 97.88 104 GLY A O 1
ATOM 805 N N . SER A 1 105 ? -11.725 2.502 -7.271 1.00 97.88 105 SER A N 1
ATOM 806 C CA . SER A 1 105 ? -10.918 3.084 -6.192 1.00 97.88 105 SER A CA 1
ATOM 807 C C . SER A 1 105 ? -10.035 2.025 -5.525 1.00 97.88 105 SER A C 1
ATOM 809 O O . SER A 1 105 ? -10.232 0.825 -5.720 1.00 97.88 105 SER A O 1
ATOM 811 N N . ILE A 1 106 ? -9.069 2.459 -4.706 1.00 97.81 106 ILE A N 1
ATOM 812 C CA . ILE A 1 106 ? -8.264 1.539 -3.883 1.00 97.81 106 ILE A CA 1
ATOM 813 C C . ILE A 1 106 ? -9.157 0.802 -2.869 1.00 97.81 106 ILE A C 1
ATOM 815 O O . ILE A 1 106 ? -8.959 -0.383 -2.612 1.00 97.81 106 ILE A O 1
ATOM 819 N N . ASP A 1 107 ? -10.186 1.469 -2.348 1.00 98.19 107 ASP A N 1
ATOM 820 C CA . ASP A 1 107 ? -11.155 0.865 -1.433 1.00 98.19 107 ASP A CA 1
ATOM 821 C C . ASP A 1 107 ? -11.956 -0.256 -2.102 1.00 98.19 107 ASP A C 1
ATOM 823 O O . ASP A 1 107 ? -12.056 -1.348 -1.552 1.00 98.19 107 ASP A O 1
ATOM 827 N N . LEU A 1 108 ? -12.454 -0.023 -3.320 1.00 98.12 108 LEU A N 1
ATOM 828 C CA . LEU A 1 108 ? -13.176 -1.037 -4.092 1.00 98.12 108 LEU A CA 1
ATOM 829 C C . LEU A 1 108 ? -12.265 -2.197 -4.512 1.00 98.12 108 LEU A C 1
ATOM 831 O O . LEU A 1 108 ? -12.701 -3.348 -4.558 1.00 98.12 108 LEU A O 1
ATOM 835 N N . TYR A 1 109 ? -10.987 -1.919 -4.775 1.00 98.12 109 TYR A N 1
ATOM 836 C CA . TYR A 1 109 ? -9.980 -2.958 -4.968 1.00 98.12 109 TYR A CA 1
ATOM 837 C C . TYR A 1 109 ? -9.826 -3.833 -3.711 1.00 98.12 109 TYR A C 1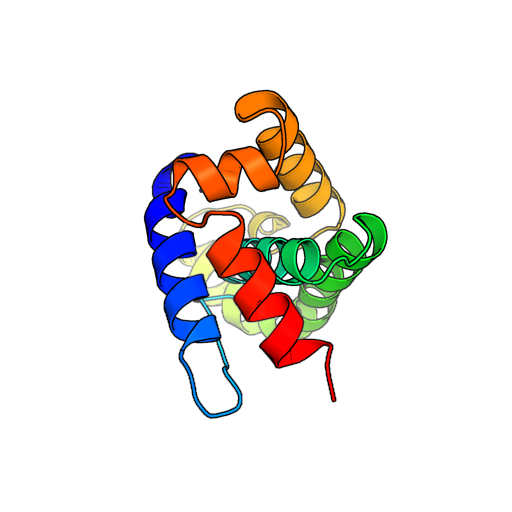
ATOM 839 O O . TYR A 1 109 ? -9.875 -5.058 -3.810 1.00 98.12 109 TYR A O 1
ATOM 847 N N . LEU A 1 110 ? -9.701 -3.231 -2.525 1.00 97.94 110 LEU A N 1
ATOM 848 C CA . LEU A 1 110 ? -9.613 -3.961 -1.255 1.00 97.94 110 LEU A CA 1
ATOM 849 C C . LEU A 1 110 ? -10.884 -4.776 -0.972 1.00 97.94 110 LEU A C 1
ATOM 851 O O . LEU A 1 110 ? -10.792 -5.950 -0.599 1.00 97.94 110 LEU A O 1
ATOM 855 N N . ASP A 1 111 ? -12.059 -4.194 -1.215 1.00 97.88 111 ASP A N 1
ATOM 856 C CA . ASP A 1 111 ? -13.351 -4.859 -1.039 1.00 97.88 111 ASP A CA 1
ATOM 857 C C . ASP A 1 111 ? -13.468 -6.089 -1.954 1.00 97.88 111 ASP A C 1
ATOM 859 O O . ASP A 1 111 ? -13.840 -7.172 -1.490 1.00 97.88 111 ASP A O 1
ATOM 863 N N . ARG A 1 112 ? -13.043 -5.974 -3.223 1.00 97.25 112 ARG A N 1
ATOM 864 C CA . ARG A 1 112 ? -13.024 -7.091 -4.184 1.00 97.25 112 ARG A CA 1
ATOM 865 C C . ARG A 1 112 ? -12.209 -8.286 -3.689 1.00 97.25 112 ARG A C 1
ATOM 867 O O . ARG A 1 112 ? -12.582 -9.427 -3.948 1.00 97.25 112 ARG A O 1
ATOM 874 N N . PHE A 1 113 ? -11.123 -8.039 -2.962 1.00 97.00 113 PHE A N 1
ATOM 875 C CA . PHE A 1 113 ? -10.266 -9.084 -2.396 1.00 97.00 113 PHE A CA 1
ATOM 876 C C . PHE A 1 113 ? -10.574 -9.376 -0.920 1.00 97.00 113 PHE A C 1
ATOM 878 O O . PHE A 1 113 ? -9.721 -9.856 -0.173 1.00 97.00 113 PHE A O 1
ATOM 885 N N . SER A 1 114 ? -11.813 -9.143 -0.475 1.00 96.50 114 SER A N 1
ATOM 886 C CA . SER A 1 114 ? -12.282 -9.487 0.877 1.00 96.50 114 SER A CA 1
ATOM 887 C C . SER A 1 114 ? -11.523 -8.781 2.013 1.00 96.50 114 SER A C 1
ATOM 889 O O . SER A 1 114 ? -11.367 -9.346 3.105 1.00 96.50 114 SER A O 1
ATOM 891 N N . PHE A 1 115 ? -11.045 -7.559 1.767 1.00 97.62 115 PHE A N 1
ATOM 892 C CA . PHE A 1 115 ? -10.495 -6.646 2.771 1.00 97.62 115 PHE A CA 1
ATOM 893 C C . PHE A 1 115 ? -11.434 -5.442 2.955 1.00 97.62 115 PHE A C 1
ATOM 895 O O . PHE A 1 115 ? -11.128 -4.303 2.610 1.00 97.62 115 PHE A O 1
ATOM 902 N N . GLY A 1 116 ? -12.624 -5.747 3.475 1.00 96.75 116 GLY A N 1
ATOM 903 C CA . GLY A 1 116 ? -13.739 -4.811 3.601 1.00 96.75 116 GLY A CA 1
ATOM 904 C C . GLY A 1 116 ? -13.523 -3.639 4.575 1.00 96.75 116 GLY A C 1
ATOM 905 O O . GLY A 1 116 ? -12.503 -3.567 5.270 1.00 96.75 116 GLY A O 1
ATOM 906 N N . PRO A 1 117 ? -14.514 -2.736 4.696 1.00 97.38 117 PRO A N 1
ATOM 907 C CA . PRO A 1 117 ? -14.446 -1.555 5.564 1.00 97.38 117 PRO A CA 1
ATOM 908 C C . PRO A 1 117 ? -14.201 -1.885 7.045 1.00 97.38 117 PRO A C 1
ATOM 910 O O . PRO A 1 117 ? -13.513 -1.126 7.729 1.00 97.38 117 PRO A O 1
ATOM 913 N N . GLU A 1 118 ? -14.678 -3.031 7.535 1.00 97.44 118 GLU A N 1
ATOM 914 C CA . GLU A 1 118 ? -14.426 -3.492 8.909 1.00 97.44 118 GLU A CA 1
ATOM 915 C C . GLU A 1 118 ? -12.936 -3.733 9.175 1.00 97.44 118 GLU A C 1
ATOM 917 O O . GLU A 1 118 ? -12.381 -3.257 10.167 1.00 97.44 118 GLU A O 1
ATOM 922 N N . TRP A 1 119 ? -12.256 -4.403 8.241 1.00 97.94 119 TRP A N 1
ATOM 923 C CA . TRP A 1 119 ? -10.817 -4.649 8.323 1.00 97.94 119 TRP A CA 1
ATOM 924 C C . TRP A 1 119 ? -10.009 -3.354 8.237 1.00 97.94 119 TRP A C 1
ATOM 926 O O . TRP A 1 119 ? -9.054 -3.161 8.992 1.00 97.94 119 TRP A O 1
ATOM 936 N N . ARG A 1 120 ? -10.419 -2.432 7.359 1.00 97.56 120 ARG A N 1
ATOM 937 C CA . ARG A 1 120 ? -9.798 -1.105 7.234 1.00 97.56 120 ARG A CA 1
ATOM 938 C C . ARG A 1 120 ? -9.944 -0.296 8.524 1.00 97.56 120 ARG A C 1
ATOM 940 O O . ARG A 1 120 ? -8.977 0.290 9.003 1.00 97.56 120 ARG A O 1
ATOM 947 N N . SER A 1 121 ? -11.130 -0.321 9.127 1.00 96.62 121 SER A N 1
ATOM 948 C CA . SER A 1 121 ? -11.415 0.352 10.399 1.00 96.62 121 SER A CA 1
ATOM 949 C C . SER A 1 121 ? -10.635 -0.264 11.559 1.00 96.62 121 SER A C 1
ATOM 951 O O . SER A 1 121 ? -10.125 0.459 12.413 1.00 96.62 121 SER A O 1
ATOM 953 N N . TYR A 1 122 ? -10.487 -1.590 11.570 1.00 95.75 122 TYR A N 1
ATOM 954 C CA . TYR A 1 122 ? -9.663 -2.297 12.543 1.00 95.75 122 TYR A CA 1
ATOM 955 C C . TYR A 1 122 ? -8.195 -1.849 12.481 1.00 95.75 122 TYR A C 1
ATOM 957 O O . TYR A 1 122 ? -7.627 -1.492 13.512 1.00 95.75 122 TYR A O 1
ATOM 965 N N . LEU A 1 123 ? -7.594 -1.799 11.283 1.00 95.50 123 LEU A N 1
ATOM 966 C CA . LEU A 1 123 ? -6.217 -1.318 11.108 1.00 95.50 123 LEU A CA 1
ATOM 967 C C . LEU A 1 123 ? -6.048 0.138 11.554 1.00 95.50 123 LEU A C 1
ATOM 969 O O . LEU A 1 123 ? -5.083 0.450 12.246 1.00 95.50 123 LEU A O 1
ATOM 973 N N . ARG A 1 124 ? -6.996 1.018 11.208 1.00 95.62 124 ARG A N 1
ATOM 974 C CA . ARG A 1 124 ? -6.964 2.421 11.651 1.00 95.62 124 ARG A CA 1
ATOM 975 C C . ARG A 1 124 ? -6.945 2.533 13.172 1.00 95.62 124 ARG A C 1
ATOM 977 O O . ARG A 1 124 ? -6.097 3.239 13.700 1.00 95.62 124 ARG A O 1
ATOM 984 N N . ARG A 1 125 ? -7.812 1.801 13.882 1.00 94.88 125 ARG A N 1
ATOM 985 C CA . ARG A 1 125 ? -7.793 1.773 15.357 1.00 94.88 125 ARG A CA 1
ATOM 986 C C . ARG A 1 125 ? -6.457 1.262 15.893 1.00 94.88 125 ARG A C 1
ATOM 988 O O . ARG A 1 125 ? -5.879 1.857 16.787 1.00 94.88 125 ARG A O 1
ATOM 995 N N . LYS A 1 126 ? -5.917 0.193 15.314 1.00 92.81 126 LYS A N 1
ATOM 996 C CA . LYS A 1 126 ? -4.641 -0.364 15.774 1.00 92.81 126 LYS A CA 1
ATOM 997 C C . LYS A 1 126 ? -3.476 0.636 15.707 1.00 92.81 126 LYS A C 1
ATOM 999 O O . LYS A 1 126 ? -2.646 0.633 16.606 1.00 92.81 126 LYS A O 1
ATOM 1004 N N . TYR A 1 127 ? -3.390 1.439 14.645 1.00 92.44 127 TYR A N 1
ATOM 1005 C CA . TYR A 1 127 ? -2.208 2.271 14.377 1.00 92.44 127 TYR A CA 1
ATOM 1006 C C . TYR A 1 127 ? -2.391 3.771 14.640 1.00 92.44 127 TYR A C 1
ATOM 1008 O O . TYR A 1 127 ? -1.389 4.468 14.757 1.00 92.44 127 TYR A O 1
ATOM 1016 N N . LEU A 1 128 ? -3.625 4.284 14.705 1.00 92.06 128 LEU A N 1
ATOM 1017 C CA . LEU A 1 128 ? -3.891 5.728 14.816 1.00 92.06 128 LEU A CA 1
ATOM 1018 C C . LEU A 1 128 ? -4.522 6.149 16.142 1.00 92.06 128 LEU A C 1
ATOM 1020 O O . LEU A 1 128 ? -4.482 7.330 16.472 1.00 92.06 128 LEU A O 1
ATOM 1024 N N . THR A 1 129 ? -5.114 5.225 16.900 1.00 77.75 129 THR A N 1
ATOM 1025 C CA . THR A 1 129 ? -5.584 5.527 18.257 1.00 77.75 129 THR A CA 1
ATOM 1026 C C . THR A 1 129 ? -4.547 5.023 19.251 1.00 77.75 129 THR A C 1
ATOM 1028 O O . THR A 1 129 ? -4.513 3.832 19.553 1.00 77.75 129 THR A O 1
ATOM 1031 N N . SER A 1 130 ? -3.669 5.934 19.681 1.00 55.62 130 SER A N 1
ATOM 1032 C CA . SER A 1 130 ? -2.882 5.831 20.920 1.00 55.62 130 SER A CA 1
ATOM 1033 C C . SER A 1 130 ? -3.585 6.599 22.029 1.00 55.62 130 SER A C 1
ATOM 1035 O O . SER A 1 130 ? -4.144 7.673 21.710 1.00 55.62 130 SER A O 1
#

Secondary structure (DSSP, 8-state):
-HHHHHHHHHHHHHHHHH-SS------SSSSHHHHHHHHHHHHHTT--HHHHHHHHHHHHHHHHHHHHHHHHHHHHHH---GGGG---HHHHHHHHHHHHHHHSSHHHHHHHTT--HHHHHHHHHHHH--

Foldseek 3Di:
DLVVCLLVLLVVLVCVLPDPDDDDDADPLCADPVLVSQLLLCVLLVHDLVVSLVVQQVSQVVVVVVLVVCCVVPCVPPVDDSCVSHSHSVVSVVVQVVCCVPQVHSQSSNVVNVCHPVSSVSSNCVPPPD

Nearest PDB structures (foldseek):
  2oz5-assembly2_B  TM=8.346E-01  e=8.451E-04  Mycobacterium tuberculosis H37Rv
  8dhi-assembly1_A  TM=7.293E-01  e=4.877E-03  Clostridioides difficile 6050

Sequence (130 aa):
MVDNCGQNFSIALKIVALSQGPVLFHCTLGKDRTGVLGMLLLHILGASEQAIIFDYSLTECASEMYHNYAKKFIVDMSGLPESFCRATADVMRLTIDYVKRTYGSIDLYLDRFSFGPEWRSYLRRKYLTS

Mean predicted aligned error: 6.09 Å

Radius of gyration: 15.46 Å; Cα contacts (8 Å, |Δi|>4): 105; chains: 1; bounding box: 40×26×40 Å

Organism: Gregarina niphandrodes (NCBI:txid110365)

Solvent-accessible surface area (backbone atoms only — not comparable to full-atom values): 7437 Å² total; per-residue (Å²): 105,72,86,83,38,38,57,59,48,34,52,51,52,49,52,63,57,71,47,94,63,91,83,88,82,71,55,96,80,52,45,69,72,29,36,53,50,48,42,54,51,40,49,57,64,64,50,51,70,66,55,42,27,50,58,45,28,52,51,33,67,59,34,65,76,43,40,74,63,48,45,68,59,44,38,74,72,65,74,50,62,78,72,72,76,58,33,50,43,64,59,48,48,52,49,53,51,50,40,26,74,76,46,70,28,68,66,49,44,33,41,76,34,7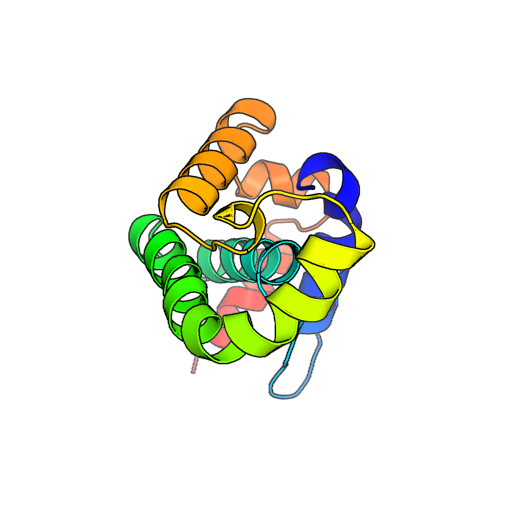4,41,37,71,67,56,42,51,51,42,32,48,71,76,70,61,127